Protein AF-A0A3N2RHZ9-F1 (afdb_monomer)

Sequence (123 aa):
PSQDYFADITLNTLDPNHIDVFFPEFAHATPRVQLDLHPTGSVNGNNYAQDLTMLDMCLYDGFNGNGLSYEILLKDEGRTAAGRSNGAFSIYRQGASSTDEGERIDYRVKMYDPESGGQIDVR

InterPro domains:
  IPR010888 CblD-like pilus biogenesis initiator [PF07434] (4-122)

Mean predicted aligned error: 8.0 Å

pLDDT: mean 85.33, std 7.69, range [59.25, 94.25]

Secondary structure (DSSP, 8-state):
---------------GGG-EEE-GGGTTS--------EEES-TTS--EEE-------EEE-SSTT--S-------------TTPPTT-EEEE-TT-S---GGGEEEE--EEE-TTT--EEE--

Radius of gyration: 22.76 Å; Cα contacts (8 Å, |Δi|>4): 132; chains: 1; bounding box: 58×29×79 Å

Foldseek 3Di:
DDDDDDDDDDDFFADQVPFDKAFPVARPHDDDDDQPWDWDDDPPDDTDTHDDDDTDIDTDRSGRPPDPDDDDADADPPDDQPPADPLWHKDFAPPDPDNYPVGIDIHFDWDQDPVPRDIDGHD

Structure (mmCIF, N/CA/C/O backbone):
data_AF-A0A3N2RHZ9-F1
#
_entry.id   AF-A0A3N2RHZ9-F1
#
loop_
_atom_site.group_PDB
_atom_site.id
_atom_site.type_symbol
_atom_site.label_atom_id
_atom_site.label_alt_id
_atom_site.label_comp_id
_atom_site.label_asym_id
_atom_site.label_entity_id
_atom_site.label_seq_id
_atom_site.pdbx_PDB_ins_code
_atom_site.Cartn_x
_atom_site.Cartn_y
_atom_site.Cartn_z
_atom_site.occupancy
_atom_site.B_iso_or_equiv
_atom_site.auth_seq_id
_atom_site.auth_comp_id
_atom_site.auth_asym_id
_atom_site.auth_atom_id
_atom_site.pdbx_PDB_model_num
ATOM 1 N N . PRO A 1 1 ? -40.116 0.592 51.165 1.00 62.91 1 PRO A N 1
ATOM 2 C CA . PRO A 1 1 ? -39.055 1.464 50.608 1.00 62.91 1 PRO A CA 1
ATOM 3 C C . PRO A 1 1 ? -38.709 1.034 49.177 1.00 62.91 1 PRO A C 1
ATOM 5 O O . PRO A 1 1 ? -38.392 -0.131 48.969 1.00 62.91 1 PRO A O 1
ATOM 8 N N . SER A 1 2 ? -38.826 1.947 48.209 1.00 71.06 2 SER A N 1
ATOM 9 C CA . SER A 1 2 ? -38.247 1.749 46.872 1.00 71.06 2 SER A CA 1
ATOM 10 C C . SER A 1 2 ? -36.732 1.882 46.981 1.00 71.06 2 SER A C 1
ATOM 12 O O . SER A 1 2 ? -36.260 2.736 47.735 1.00 71.06 2 SER A O 1
ATOM 14 N N . GLN A 1 3 ? -35.984 1.025 46.298 1.00 77.81 3 GLN A N 1
ATOM 15 C CA . GLN A 1 3 ? -34.526 1.031 46.304 1.00 77.81 3 GLN A CA 1
ATOM 16 C C . GLN A 1 3 ? -34.075 0.904 44.856 1.00 77.81 3 GLN A C 1
ATOM 18 O O . GLN A 1 3 ? -34.435 -0.062 44.185 1.00 77.81 3 GLN A O 1
ATOM 23 N N . ASP A 1 4 ? -33.351 1.910 44.382 1.00 83.06 4 ASP A N 1
ATOM 24 C CA . ASP A 1 4 ? -32.886 1.956 43.004 1.00 83.06 4 ASP A CA 1
ATOM 25 C C . ASP A 1 4 ? -31.563 1.198 42.903 1.00 83.06 4 ASP A C 1
ATOM 27 O O . ASP A 1 4 ? -30.643 1.413 43.697 1.00 83.06 4 ASP A O 1
ATOM 31 N N . TYR A 1 5 ? -31.483 0.296 41.928 1.00 80.81 5 TYR A N 1
ATOM 32 C CA . TYR A 1 5 ? -30.278 -0.463 41.622 1.00 80.81 5 TYR A CA 1
ATOM 33 C C . TYR A 1 5 ? -29.718 0.023 40.297 1.00 80.81 5 TYR A C 1
ATOM 35 O O . TYR A 1 5 ? -30.403 0.002 39.275 1.00 80.81 5 TYR A O 1
ATOM 43 N N . PHE A 1 6 ? -28.456 0.430 40.329 1.00 88.00 6 PHE A N 1
ATOM 44 C CA . PHE A 1 6 ? -27.706 0.830 39.150 1.00 88.00 6 PHE A CA 1
ATOM 45 C C . PHE A 1 6 ? -26.686 -0.257 38.833 1.00 88.00 6 PHE A C 1
ATOM 47 O O . PHE A 1 6 ? -25.980 -0.734 39.724 1.00 88.00 6 PHE A O 1
ATOM 54 N N . ALA A 1 7 ? -26.638 -0.659 37.568 1.00 86.00 7 ALA A N 1
ATOM 55 C CA . ALA A 1 7 ? -25.645 -1.581 37.047 1.00 86.00 7 ALA A CA 1
ATOM 56 C C . ALA A 1 7 ? -25.093 -1.009 35.743 1.00 86.00 7 ALA A C 1
ATOM 58 O O . ALA A 1 7 ? -25.846 -0.800 34.792 1.00 86.00 7 ALA A O 1
ATOM 59 N N . ASP A 1 8 ? -23.782 -0.795 35.710 1.00 91.38 8 ASP A N 1
ATOM 60 C CA . ASP A 1 8 ? -23.062 -0.453 34.491 1.00 91.38 8 ASP A CA 1
ATOM 61 C C . ASP A 1 8 ? -22.616 -1.750 33.816 1.00 91.38 8 ASP A C 1
ATOM 63 O O . ASP A 1 8 ? -21.863 -2.541 34.389 1.00 91.38 8 ASP A O 1
ATOM 67 N N . ILE A 1 9 ? -23.116 -1.994 32.606 1.00 88.19 9 ILE A N 1
ATOM 68 C CA . ILE A 1 9 ? -22.798 -3.194 31.832 1.00 88.19 9 ILE A CA 1
ATOM 69 C C . ILE A 1 9 ? -22.065 -2.770 30.563 1.00 88.19 9 ILE A C 1
ATOM 71 O O . ILE A 1 9 ? -22.631 -2.090 29.710 1.00 88.19 9 ILE A O 1
ATOM 75 N N . THR A 1 10 ? -20.824 -3.232 30.419 1.00 91.75 10 THR A N 1
ATOM 76 C CA . THR A 1 10 ? -20.011 -3.044 29.211 1.00 91.75 10 THR A CA 1
ATOM 77 C C . THR A 1 10 ? -19.927 -4.354 28.438 1.00 91.75 10 THR A C 1
ATOM 79 O O . THR A 1 10 ? -19.527 -5.376 28.995 1.00 91.75 10 THR A O 1
ATOM 82 N N . LEU A 1 11 ? -20.273 -4.325 27.148 1.00 86.50 11 LEU A N 1
ATOM 83 C CA . LEU A 1 11 ? -20.111 -5.457 26.237 1.00 86.50 11 LEU A CA 1
ATOM 84 C C . LEU A 1 11 ? -19.038 -5.134 25.199 1.00 86.50 11 LEU A C 1
ATOM 86 O O . LEU A 1 11 ? -19.221 -4.254 24.364 1.00 86.50 11 LEU A O 1
ATOM 90 N N . ASN A 1 12 ? -17.948 -5.897 25.223 1.00 85.12 12 ASN A N 1
ATOM 91 C CA . ASN A 1 12 ? -16.900 -5.833 24.210 1.00 85.12 12 ASN A CA 1
ATOM 92 C C . ASN A 1 12 ? -17.148 -6.941 23.186 1.00 85.12 12 ASN A C 1
ATOM 94 O O . ASN A 1 12 ? -17.000 -8.119 23.509 1.00 85.12 12 ASN A O 1
ATOM 98 N N . THR A 1 13 ? -17.540 -6.565 21.970 1.00 84.19 13 THR A N 1
ATOM 99 C CA . THR A 1 13 ? -17.852 -7.521 20.899 1.00 84.19 13 THR A CA 1
ATOM 100 C C . THR A 1 13 ? -16.843 -7.367 19.776 1.00 84.19 13 THR A C 1
ATOM 102 O O . THR A 1 13 ? -16.854 -6.348 19.097 1.00 84.19 13 THR A O 1
ATOM 105 N N . LEU A 1 14 ? -15.984 -8.371 19.603 1.00 85.88 14 LEU A N 1
ATOM 106 C CA . LEU A 1 14 ? -15.011 -8.469 18.517 1.00 85.88 14 LEU A CA 1
ATOM 107 C C . LEU A 1 14 ? -15.526 -9.458 17.469 1.00 85.88 14 LEU A C 1
ATOM 109 O O . LEU A 1 14 ? -15.899 -10.580 17.816 1.00 85.88 14 LEU A O 1
ATOM 113 N N . ASP A 1 15 ? -15.487 -9.060 16.203 1.00 85.31 15 ASP A N 1
ATOM 114 C CA . ASP A 1 15 ? -15.734 -9.918 15.050 1.00 85.31 15 ASP A CA 1
ATOM 115 C C . ASP A 1 15 ? -14.425 -10.173 14.281 1.00 85.31 15 ASP A C 1
ATOM 117 O O . ASP A 1 15 ? -14.091 -9.451 13.339 1.00 85.31 15 ASP A O 1
ATOM 121 N N . PRO A 1 16 ? -13.654 -11.204 14.666 1.00 82.75 16 PRO A N 1
ATOM 122 C CA . PRO A 1 16 ? -12.351 -11.463 14.063 1.00 82.75 16 PRO A CA 1
ATOM 123 C C . PRO A 1 16 ? -12.445 -11.925 12.603 1.00 82.75 16 PRO A C 1
ATOM 125 O O . PRO A 1 16 ? -11.437 -11.913 11.903 1.00 82.75 16 PRO A O 1
ATOM 128 N N . ASN A 1 17 ? -13.626 -12.344 12.135 1.00 85.00 17 ASN A N 1
ATOM 129 C CA . ASN A 1 17 ? -13.806 -12.847 10.773 1.00 85.00 17 ASN A CA 1
ATOM 130 C C . ASN A 1 17 ? -14.011 -11.730 9.748 1.00 85.00 17 ASN A C 1
ATOM 132 O O . ASN A 1 17 ? -13.983 -12.008 8.553 1.00 85.00 17 ASN A O 1
ATOM 136 N N . HIS A 1 18 ? -14.223 -10.495 10.204 1.00 83.88 18 HIS A N 1
ATOM 137 C CA . HIS A 1 18 ? -14.447 -9.349 9.332 1.00 83.88 18 HIS A CA 1
ATOM 138 C C . HIS A 1 18 ? -13.299 -8.340 9.360 1.00 83.88 18 HIS A C 1
ATOM 140 O O . HIS A 1 18 ? -13.445 -7.281 8.769 1.00 83.88 18 HIS A O 1
ATOM 146 N N . ILE A 1 19 ? -12.156 -8.653 9.987 1.00 84.81 19 ILE A N 1
ATOM 147 C CA . ILE A 1 19 ? -10.942 -7.829 9.874 1.00 84.81 19 ILE A CA 1
ATOM 148 C C . ILE A 1 19 ? -10.495 -7.821 8.409 1.00 84.81 19 ILE A C 1
ATOM 150 O O . ILE A 1 19 ? -10.085 -8.861 7.892 1.00 84.81 19 ILE A O 1
ATOM 154 N N . ASP A 1 20 ? -10.590 -6.672 7.742 1.00 87.19 20 ASP A N 1
ATOM 155 C CA . ASP A 1 20 ? -10.417 -6.595 6.290 1.00 87.19 20 ASP A CA 1
ATOM 156 C C . ASP A 1 20 ? -9.934 -5.216 5.814 1.00 87.19 20 ASP A C 1
ATOM 158 O O . ASP A 1 20 ? -10.001 -4.205 6.523 1.00 87.19 20 ASP A O 1
ATOM 162 N N . VAL A 1 21 ? -9.448 -5.195 4.576 1.00 88.56 21 VAL A N 1
ATOM 163 C CA . VAL A 1 21 ? -9.045 -4.011 3.828 1.00 88.56 21 VAL A CA 1
ATOM 164 C C . VAL A 1 21 ? -10.087 -3.742 2.747 1.00 88.56 21 VAL A C 1
ATOM 166 O O . VAL A 1 21 ? -10.160 -4.438 1.736 1.00 88.56 21 VAL A O 1
ATOM 169 N N . PHE A 1 22 ? -10.889 -2.701 2.942 1.00 89.06 22 PHE A N 1
ATOM 170 C CA . PHE A 1 22 ? -11.965 -2.344 2.027 1.00 89.06 22 PHE A CA 1
ATOM 171 C C . PHE A 1 22 ? -11.543 -1.230 1.067 1.00 89.06 22 PHE A C 1
ATOM 173 O O . PHE A 1 22 ? -11.056 -0.188 1.496 1.00 89.06 22 PHE A O 1
ATOM 180 N N . PHE A 1 23 ? -11.794 -1.418 -0.228 1.00 92.44 23 PHE A N 1
ATOM 181 C CA . PHE A 1 23 ? -11.576 -0.405 -1.263 1.00 92.44 23 PHE A CA 1
ATOM 182 C C . PHE A 1 23 ? -12.937 0.083 -1.783 1.00 92.44 23 PHE A C 1
ATOM 184 O O . PHE A 1 23 ? -13.574 -0.646 -2.550 1.00 92.44 23 PHE A O 1
ATOM 191 N N . PRO A 1 24 ? -13.413 1.285 -1.397 1.00 90.88 24 PRO A N 1
ATOM 192 C CA . PRO A 1 24 ? -14.774 1.738 -1.703 1.00 90.88 24 PRO A CA 1
ATOM 193 C C . PRO A 1 24 ? -15.113 1.754 -3.194 1.00 90.88 24 PRO A C 1
ATOM 195 O O . PRO A 1 24 ? -16.220 1.387 -3.583 1.00 90.88 24 PRO A O 1
ATOM 198 N N . GLU A 1 25 ? -14.147 2.120 -4.036 1.00 90.19 25 GLU A N 1
ATOM 199 C CA . GLU A 1 25 ? -14.316 2.149 -5.492 1.00 90.19 25 GLU A CA 1
ATOM 200 C C . GLU A 1 25 ? -14.409 0.739 -6.113 1.00 90.19 25 GLU A C 1
ATOM 202 O O . GLU A 1 25 ? -14.969 0.560 -7.193 1.00 90.19 25 GLU A O 1
ATOM 207 N N . PHE A 1 26 ? -13.934 -0.290 -5.402 1.00 89.31 26 PHE A N 1
ATOM 208 C CA . PHE A 1 26 ? -13.829 -1.670 -5.882 1.00 89.31 26 PHE A CA 1
ATOM 209 C C . PHE A 1 26 ? -14.605 -2.666 -5.012 1.00 89.31 26 PHE A C 1
ATOM 211 O O . PHE A 1 26 ? -14.223 -3.830 -4.932 1.00 89.31 26 PHE A O 1
ATOM 218 N N . ALA A 1 27 ? -15.714 -2.249 -4.392 1.00 79.75 27 ALA A N 1
ATOM 219 C CA . ALA A 1 27 ? -16.446 -3.011 -3.367 1.00 79.75 27 ALA A CA 1
ATOM 220 C C . ALA A 1 27 ? -16.743 -4.499 -3.686 1.00 79.75 27 ALA A C 1
ATOM 222 O O . ALA A 1 27 ? -16.957 -5.295 -2.772 1.00 79.75 27 ALA A O 1
ATOM 223 N N . HIS A 1 28 ? -16.767 -4.892 -4.965 1.00 82.62 28 HIS A N 1
ATOM 224 C CA . HIS A 1 28 ? -17.012 -6.270 -5.412 1.00 82.62 28 HIS A CA 1
ATOM 225 C C . HIS A 1 28 ? -15.991 -6.795 -6.437 1.00 82.62 28 HIS A C 1
ATOM 227 O O . HIS A 1 28 ? -16.227 -7.827 -7.067 1.00 82.62 28 HIS A O 1
ATOM 233 N N . ALA A 1 29 ? -14.878 -6.092 -6.651 1.00 80.88 29 ALA A N 1
ATOM 234 C CA . ALA A 1 29 ? -13.889 -6.424 -7.670 1.00 80.88 29 ALA A CA 1
ATOM 235 C C . ALA A 1 29 ? -12.475 -6.443 -7.088 1.00 80.88 29 ALA A C 1
ATOM 237 O O . ALA A 1 29 ? -12.175 -5.772 -6.107 1.00 80.88 29 ALA A O 1
ATOM 238 N N . THR A 1 30 ? -11.569 -7.184 -7.728 1.00 84.50 30 THR A N 1
ATOM 239 C CA . THR A 1 30 ? -10.142 -7.039 -7.431 1.00 84.50 30 THR A CA 1
ATOM 240 C C . THR A 1 30 ? -9.696 -5.638 -7.861 1.00 84.50 30 THR A C 1
ATOM 242 O O . THR A 1 30 ? -9.823 -5.329 -9.052 1.00 84.50 30 THR A O 1
ATOM 245 N N . PRO A 1 31 ? -9.175 -4.799 -6.947 1.00 85.75 31 PRO A N 1
ATOM 246 C CA . PRO A 1 31 ? -8.774 -3.441 -7.280 1.00 85.75 31 PRO A CA 1
ATOM 247 C C . PRO A 1 31 ? -7.660 -3.459 -8.326 1.00 85.75 31 PRO A C 1
ATOM 249 O O . PRO A 1 31 ? -6.661 -4.171 -8.196 1.00 85.75 31 PRO A O 1
ATOM 252 N N . ARG A 1 32 ? -7.847 -2.683 -9.394 1.00 89.44 32 ARG A N 1
ATOM 253 C CA . ARG A 1 32 ? -6.846 -2.464 -10.442 1.00 89.44 32 ARG A CA 1
ATOM 254 C C . ARG A 1 32 ? -6.710 -0.970 -10.646 1.00 89.44 32 ARG A C 1
ATOM 256 O O . ARG A 1 32 ? -7.662 -0.322 -11.060 1.00 89.44 32 ARG A O 1
ATOM 263 N N . VAL A 1 33 ? -5.518 -0.459 -10.371 1.00 89.81 33 VAL A N 1
ATOM 264 C CA . VAL A 1 33 ? -5.203 0.965 -10.457 1.00 89.81 33 VAL A CA 1
ATOM 265 C C . VAL A 1 33 ? -4.134 1.156 -11.521 1.00 89.81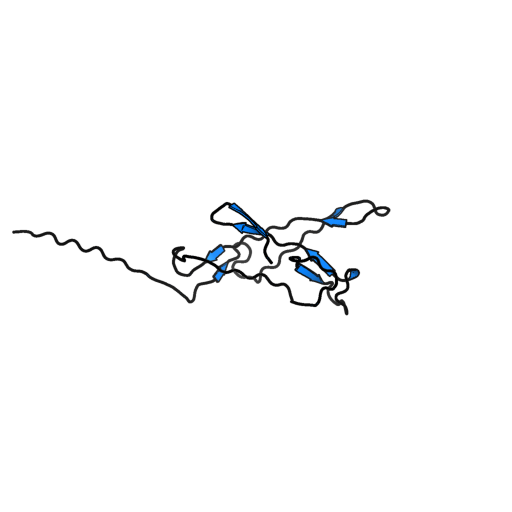 33 VAL A C 1
ATOM 267 O O . VAL A 1 33 ? -3.129 0.442 -11.538 1.00 89.81 33 VAL A O 1
ATOM 270 N N . GLN A 1 34 ? -4.373 2.090 -12.435 1.00 89.25 34 GLN A N 1
ATOM 271 C CA . GLN A 1 34 ? -3.394 2.494 -13.434 1.00 89.25 34 GLN A CA 1
ATOM 272 C C . GLN A 1 34 ? -2.516 3.598 -12.837 1.00 89.25 34 GLN A C 1
ATOM 274 O O . GLN A 1 34 ? -3.023 4.472 -12.153 1.00 89.25 34 GLN A O 1
ATOM 279 N N . LEU A 1 35 ? -1.204 3.579 -13.095 1.00 89.69 35 LEU A N 1
ATOM 280 C CA . LEU A 1 35 ? -0.297 4.649 -12.638 1.00 89.69 35 LEU A CA 1
ATOM 281 C C . LEU A 1 35 ? -0.477 5.974 -13.403 1.00 89.69 35 LEU A C 1
ATOM 283 O O . LEU A 1 35 ? 0.244 6.924 -13.127 1.00 89.69 35 LEU A O 1
ATOM 287 N N . ASP A 1 36 ? -1.343 5.982 -14.422 1.00 88.88 36 ASP A N 1
ATOM 288 C CA . ASP A 1 36 ? -1.671 7.120 -15.288 1.00 88.88 36 ASP A CA 1
ATOM 289 C C . ASP A 1 36 ? -0.462 7.921 -15.775 1.00 88.88 36 ASP A C 1
ATOM 291 O O . ASP A 1 36 ? -0.496 9.134 -15.891 1.00 88.88 36 ASP A O 1
ATOM 295 N N . LEU A 1 37 ? 0.630 7.226 -16.099 1.00 86.25 37 LEU A N 1
ATOM 296 C CA . LEU A 1 37 ? 1.885 7.859 -16.484 1.00 86.25 37 LEU A CA 1
ATOM 297 C C . LEU A 1 37 ? 1.729 8.705 -17.749 1.00 86.25 37 LEU A C 1
ATOM 299 O O . LEU A 1 37 ? 1.552 8.177 -18.850 1.00 86.25 37 LEU A O 1
ATOM 303 N N . HIS A 1 38 ? 1.909 10.014 -17.605 1.00 87.81 38 HIS A N 1
ATOM 304 C CA . HIS A 1 38 ? 1.950 10.934 -18.732 1.00 87.81 38 HIS A CA 1
ATOM 305 C C . HIS A 1 38 ? 3.401 11.192 -19.159 1.00 87.81 38 HIS A C 1
ATOM 307 O O . HIS A 1 38 ? 4.219 11.606 -18.330 1.00 87.81 38 HIS A O 1
ATOM 313 N N . PRO A 1 39 ? 3.760 10.961 -20.439 1.00 81.88 39 PRO A N 1
ATOM 314 C CA . PRO A 1 39 ? 5.070 11.326 -20.957 1.00 81.88 39 PRO A CA 1
ATOM 315 C C . PRO A 1 39 ? 5.283 12.832 -20.843 1.00 81.88 39 PRO A C 1
ATOM 317 O O . PRO A 1 39 ? 4.458 13.630 -21.289 1.00 81.88 39 PRO A O 1
ATOM 320 N N . THR A 1 40 ? 6.422 13.220 -20.292 1.00 74.06 40 THR A N 1
ATOM 321 C CA . THR A 1 40 ? 6.864 14.608 -20.223 1.00 74.06 40 THR A CA 1
ATOM 322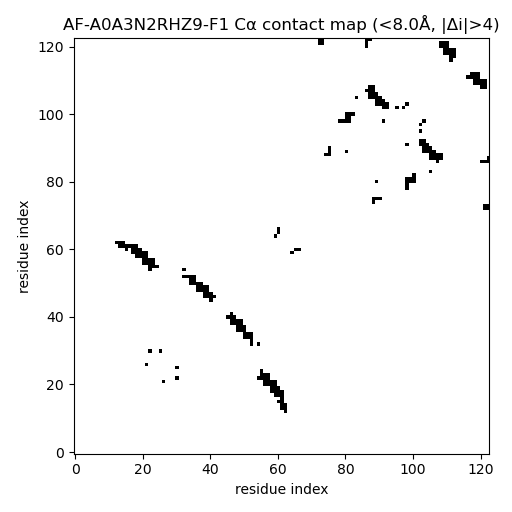 C C . THR A 1 40 ? 8.238 14.743 -20.875 1.00 74.06 40 THR A C 1
ATOM 324 O O . THR A 1 40 ? 9.030 13.799 -20.922 1.00 74.06 40 THR A O 1
ATOM 327 N N . GLY A 1 41 ? 8.506 15.926 -21.425 1.00 67.81 41 GLY A N 1
ATOM 328 C CA . GLY A 1 41 ? 9.738 16.209 -22.156 1.00 67.81 41 GLY A CA 1
ATOM 329 C C . GLY A 1 41 ? 9.555 16.260 -23.673 1.00 67.81 41 GLY A C 1
ATOM 330 O O . GLY A 1 41 ? 8.446 16.256 -24.203 1.00 67.81 41 GLY A O 1
ATOM 331 N N . SER A 1 42 ? 10.676 16.391 -24.376 1.00 59.25 42 SER A N 1
ATOM 332 C CA . SER A 1 42 ? 10.746 16.467 -25.837 1.00 59.25 42 SER A CA 1
ATOM 333 C C . SER A 1 42 ? 11.354 15.180 -26.372 1.00 59.25 42 SER A C 1
ATOM 335 O O . SER A 1 42 ? 12.313 14.695 -25.784 1.00 59.25 42 SER A O 1
ATOM 337 N N . VAL A 1 43 ? 10.890 14.700 -27.531 1.00 64.69 43 VAL A N 1
ATOM 338 C CA . VAL A 1 43 ? 11.441 13.520 -28.232 1.00 64.69 43 VAL A CA 1
ATOM 339 C C . VAL A 1 43 ? 12.966 13.565 -28.431 1.00 64.69 43 VAL A C 1
ATOM 341 O O . VAL A 1 43 ? 13.588 12.521 -28.595 1.00 64.69 43 VAL A O 1
ATOM 344 N N . ASN A 1 44 ? 13.564 14.762 -28.376 1.00 67.81 44 ASN A N 1
ATOM 345 C CA . ASN A 1 44 ? 15.003 15.011 -28.511 1.00 67.81 44 ASN A CA 1
ATOM 346 C C . ASN A 1 44 ? 15.710 15.346 -27.172 1.00 67.81 44 ASN A C 1
ATOM 348 O O . ASN A 1 44 ? 16.826 15.861 -27.192 1.00 67.81 44 ASN A O 1
ATOM 352 N N . GLY A 1 45 ? 15.064 15.133 -26.020 1.00 67.31 45 GLY A N 1
ATOM 353 C CA . GLY A 1 45 ? 15.572 15.453 -24.677 1.00 67.31 45 GLY A CA 1
ATOM 354 C C . GLY A 1 45 ? 15.372 14.317 -23.662 1.00 67.31 45 GLY A C 1
ATOM 355 O O . GLY A 1 45 ? 15.199 13.162 -24.042 1.00 67.31 45 GLY A O 1
ATOM 356 N N . ASN A 1 46 ? 15.407 14.635 -22.359 1.00 62.69 46 ASN A N 1
ATOM 357 C CA . ASN A 1 46 ? 15.121 13.663 -21.295 1.00 62.69 46 ASN A CA 1
ATOM 358 C C . ASN A 1 46 ? 13.639 13.272 -21.331 1.00 62.69 46 ASN A C 1
ATOM 360 O O . ASN A 1 46 ? 12.785 14.042 -20.895 1.00 62.69 46 ASN A O 1
ATOM 364 N N . ASN A 1 47 ? 13.356 12.075 -21.839 1.00 68.94 47 ASN A N 1
ATOM 365 C CA . ASN A 1 47 ? 12.025 11.482 -21.819 1.00 68.94 47 ASN A CA 1
ATOM 366 C C . ASN A 1 47 ? 11.795 10.844 -20.447 1.00 68.94 47 ASN A C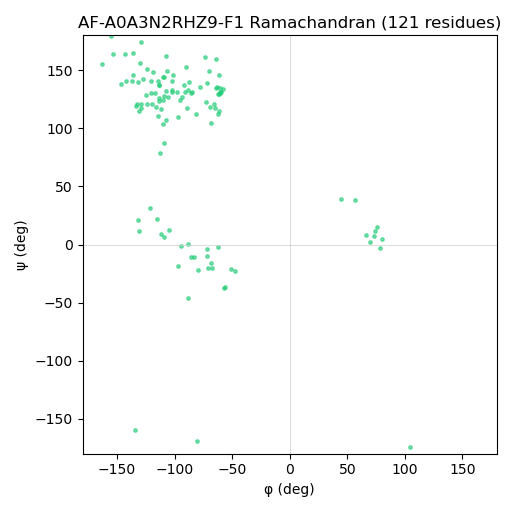 1
ATOM 368 O O . ASN A 1 47 ? 12.448 9.856 -20.114 1.00 68.94 47 ASN A O 1
ATOM 372 N N . TYR A 1 48 ? 10.881 11.394 -19.655 1.00 75.50 48 TYR A N 1
ATOM 373 C CA . TYR A 1 48 ? 10.432 10.765 -18.414 1.00 75.50 48 TYR A CA 1
ATOM 374 C C . TYR A 1 48 ? 8.914 10.869 -18.302 1.00 75.50 48 TYR A C 1
ATOM 376 O O . TYR A 1 48 ? 8.314 11.837 -18.767 1.00 75.50 48 TYR A O 1
ATOM 384 N N . ALA A 1 49 ? 8.284 9.860 -17.708 1.00 79.25 49 ALA A N 1
ATOM 385 C CA . ALA A 1 49 ? 6.855 9.867 -17.432 1.00 79.25 49 ALA A CA 1
ATOM 386 C C . ALA A 1 49 ? 6.632 9.893 -15.921 1.00 79.25 49 ALA A C 1
ATOM 388 O O . ALA A 1 49 ? 7.327 9.201 -15.177 1.00 79.25 49 ALA A O 1
ATOM 389 N N . GLN A 1 50 ? 5.686 10.712 -15.478 1.00 81.88 50 GLN A N 1
ATOM 390 C CA . GLN A 1 50 ? 5.356 10.877 -14.069 1.00 81.88 50 GLN A CA 1
ATOM 391 C C . GLN A 1 50 ? 3.865 11.151 -13.940 1.00 81.88 50 GLN A C 1
ATOM 393 O O . GLN A 1 50 ? 3.330 11.968 -14.685 1.00 81.88 50 GLN A O 1
ATOM 398 N N . ASP A 1 51 ? 3.238 10.525 -12.952 1.00 88.75 51 ASP A N 1
ATOM 399 C CA . ASP A 1 51 ? 1.945 10.957 -12.435 1.00 88.75 51 ASP A CA 1
ATOM 400 C C . ASP A 1 51 ? 1.754 10.486 -10.984 1.00 88.75 51 ASP A C 1
ATOM 402 O O . ASP A 1 51 ? 2.644 9.853 -10.400 1.00 88.75 51 ASP A O 1
ATOM 406 N N . LEU A 1 52 ? 0.612 10.835 -10.396 1.00 88.62 52 LEU A N 1
ATOM 407 C CA . LEU A 1 52 ? 0.139 10.397 -9.097 1.00 88.62 52 LEU A CA 1
ATOM 408 C C . LEU A 1 52 ? -1.296 9.883 -9.225 1.00 88.62 52 LEU A C 1
ATOM 410 O O . LEU A 1 52 ? -2.207 10.637 -9.553 1.00 88.62 52 LEU A O 1
ATOM 414 N N . THR A 1 53 ? -1.496 8.621 -8.854 1.00 91.25 53 THR A N 1
ATOM 415 C CA . THR A 1 53 ? -2.826 8.014 -8.754 1.00 91.25 53 THR A CA 1
ATOM 416 C C . THR A 1 53 ? -3.128 7.685 -7.298 1.00 91.25 53 THR A C 1
ATOM 418 O O . THR A 1 53 ? -2.261 7.197 -6.568 1.00 91.25 53 THR A O 1
ATOM 421 N N . MET A 1 54 ? -4.355 7.971 -6.866 1.00 90.19 54 MET A N 1
ATOM 422 C CA . MET A 1 54 ? -4.829 7.701 -5.508 1.00 90.19 54 MET A CA 1
ATOM 423 C C . MET A 1 54 ? -5.692 6.439 -5.482 1.00 90.19 54 MET A C 1
ATOM 425 O O . MET A 1 54 ? -6.405 6.150 -6.438 1.00 90.19 54 MET A O 1
ATOM 429 N N . LEU A 1 55 ? -5.614 5.700 -4.377 1.00 90.56 55 LEU A N 1
ATOM 430 C CA . LEU A 1 55 ? -6.470 4.558 -4.086 1.00 90.56 55 LEU A CA 1
ATOM 431 C C . LEU A 1 55 ? -7.020 4.732 -2.674 1.00 90.56 55 LEU A C 1
ATOM 433 O O . LEU A 1 55 ? -6.256 4.696 -1.708 1.00 90.56 55 LEU A O 1
ATOM 437 N N . ASP A 1 56 ? -8.333 4.904 -2.570 1.00 91.19 56 ASP A N 1
ATOM 438 C CA . ASP A 1 56 ? -9.006 5.011 -1.281 1.00 91.19 56 ASP A CA 1
ATOM 439 C C . ASP A 1 56 ? -9.163 3.631 -0.641 1.00 91.19 56 ASP A C 1
ATOM 441 O O . ASP A 1 56 ? -9.559 2.658 -1.288 1.00 91.19 56 ASP A O 1
ATOM 445 N N . MET A 1 57 ? -8.862 3.559 0.653 1.00 89.56 57 MET A N 1
ATOM 446 C CA . MET A 1 57 ? -8.863 2.329 1.435 1.00 89.56 57 MET A CA 1
ATOM 447 C C . MET A 1 57 ? -9.392 2.601 2.844 1.00 89.56 57 MET A C 1
ATOM 449 O O . MET A 1 57 ? -9.057 3.612 3.461 1.00 89.56 57 MET A O 1
ATOM 453 N N . CYS A 1 58 ? -10.181 1.673 3.376 1.00 88.00 58 CYS A N 1
ATOM 454 C CA . CYS A 1 58 ? -10.633 1.664 4.760 1.00 88.00 58 CYS A CA 1
ATOM 455 C C . CYS A 1 58 ? -10.162 0.379 5.440 1.00 88.00 58 CYS A C 1
ATOM 457 O O . CYS A 1 58 ? -10.362 -0.715 4.916 1.00 88.00 58 CYS A O 1
ATOM 459 N N . LEU A 1 59 ? -9.552 0.516 6.614 1.00 88.06 59 LEU A N 1
ATOM 460 C CA . LEU A 1 59 ? -9.145 -0.614 7.443 1.00 88.06 59 LEU A CA 1
ATOM 461 C C . LEU A 1 59 ? -10.254 -0.904 8.443 1.00 88.06 59 LEU A C 1
ATOM 463 O O . LEU A 1 59 ? -10.690 0.000 9.157 1.00 88.06 59 LEU A O 1
ATOM 467 N N . TYR A 1 60 ? -10.705 -2.150 8.491 1.00 87.38 60 TYR A N 1
ATOM 468 C CA . TYR A 1 60 ? -11.712 -2.585 9.443 1.00 87.38 60 TYR A CA 1
ATOM 469 C C . TYR A 1 60 ? -11.097 -3.580 10.427 1.00 87.38 60 TYR A C 1
ATOM 471 O O . TYR A 1 60 ? -10.506 -4.575 10.022 1.00 87.38 60 TYR A O 1
ATOM 479 N N . ASP A 1 61 ? -11.228 -3.304 11.725 1.00 85.69 61 ASP A N 1
ATOM 480 C CA . ASP A 1 61 ? -10.656 -4.100 12.821 1.00 85.69 61 ASP A CA 1
ATOM 481 C C . ASP A 1 61 ? -11.614 -5.139 13.410 1.00 85.69 61 ASP A C 1
ATOM 483 O O . ASP A 1 61 ? -11.257 -5.838 14.360 1.00 85.69 61 ASP A O 1
ATOM 487 N N . GLY A 1 62 ? -12.851 -5.222 12.913 1.00 83.50 62 GLY A N 1
ATOM 488 C CA . GLY A 1 62 ? -13.871 -6.080 13.51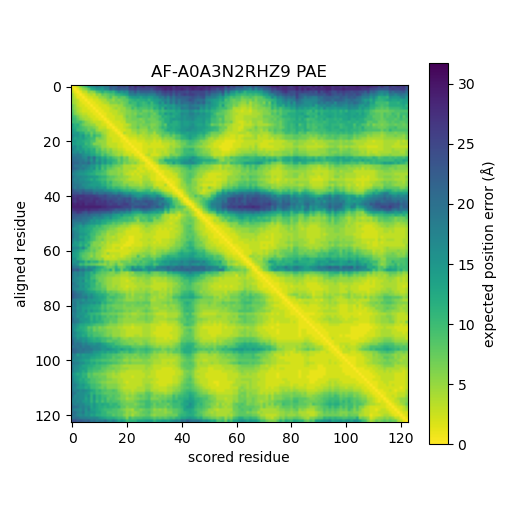8 1.00 83.50 62 GLY A CA 1
ATOM 489 C C . GLY A 1 62 ? -14.290 -5.639 14.923 1.00 83.50 62 GLY A C 1
ATOM 490 O O . GLY A 1 62 ? -15.011 -6.370 15.598 1.00 83.50 62 GLY A O 1
ATOM 491 N N . PHE A 1 63 ? -13.848 -4.467 15.390 1.00 87.50 63 PHE A N 1
ATOM 492 C CA . PHE A 1 63 ? -14.037 -4.000 16.764 1.00 87.50 63 PHE A CA 1
ATOM 493 C C . PHE A 1 63 ? -14.566 -2.562 16.836 1.00 87.50 63 PHE A C 1
ATOM 495 O O . PHE A 1 63 ? -14.460 -1.894 17.866 1.00 87.50 63 PHE A O 1
ATOM 502 N N . ASN A 1 64 ? -15.187 -2.092 15.748 1.00 81.44 64 ASN A N 1
ATOM 503 C CA . ASN A 1 64 ? -15.764 -0.753 15.630 1.00 81.44 64 ASN A CA 1
ATOM 504 C C . ASN A 1 64 ? -14.735 0.363 15.907 1.00 81.44 64 ASN A C 1
ATOM 506 O O . ASN A 1 64 ? -15.058 1.357 16.556 1.00 81.44 64 ASN A O 1
ATOM 510 N N . GLY A 1 65 ? -13.489 0.174 15.458 1.00 72.94 65 GLY A N 1
ATOM 511 C CA . GLY A 1 65 ? -12.409 1.148 15.626 1.00 72.94 65 GLY A CA 1
ATOM 512 C C . GLY A 1 65 ? -11.820 1.214 17.038 1.00 72.94 65 GLY A C 1
ATOM 513 O O . GLY A 1 65 ? -11.141 2.185 17.358 1.00 72.94 65 GLY A O 1
ATOM 514 N N . ASN A 1 66 ? -12.084 0.222 17.896 1.00 79.50 66 ASN A N 1
ATOM 515 C CA . ASN A 1 66 ? -11.472 0.123 19.228 1.00 79.50 66 ASN A CA 1
ATOM 516 C C . ASN A 1 66 ? -10.133 -0.647 19.215 1.00 79.50 66 ASN A C 1
ATOM 518 O O . ASN A 1 66 ? -9.526 -0.844 20.272 1.00 79.50 66 ASN A O 1
ATOM 522 N N . GLY A 1 67 ? -9.676 -1.123 18.052 1.00 72.81 67 GLY A N 1
ATOM 523 C CA . GLY A 1 67 ? -8.344 -1.687 17.870 1.00 72.81 67 GLY A CA 1
ATOM 524 C C . GLY A 1 67 ? -7.254 -0.666 18.209 1.00 72.81 67 GLY A C 1
ATOM 525 O O . GLY A 1 67 ? -7.294 0.474 17.760 1.00 72.81 67 GLY A O 1
ATOM 526 N N . LEU A 1 68 ? -6.277 -1.075 19.025 1.00 67.12 68 LEU A N 1
ATOM 527 C CA . LEU A 1 68 ? -5.237 -0.181 19.558 1.00 67.12 68 LEU A CA 1
ATOM 528 C C . LEU A 1 68 ? -4.099 0.110 18.565 1.00 67.12 68 LEU A C 1
ATOM 530 O O . LEU A 1 68 ? -3.374 1.085 18.748 1.00 67.12 68 LEU A O 1
ATOM 534 N N . SER A 1 69 ? -3.894 -0.749 17.563 1.00 76.19 69 SER A N 1
ATOM 535 C CA . SER A 1 69 ? -2.876 -0.564 16.526 1.00 76.19 69 SER A CA 1
ATOM 536 C 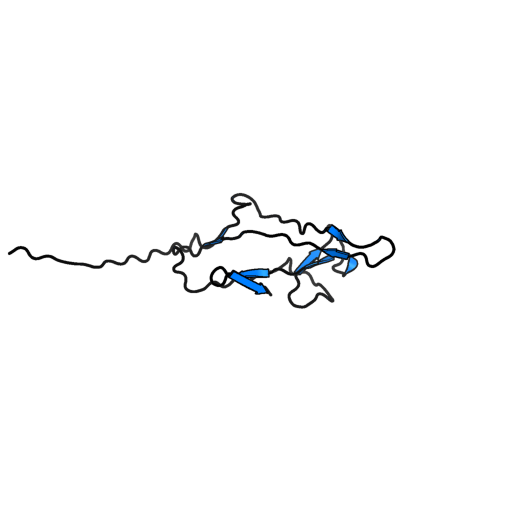C . SER A 1 69 ? -3.138 -1.446 15.304 1.00 76.19 69 SER A C 1
ATOM 538 O O . SER A 1 69 ? -3.745 -2.513 15.408 1.00 76.19 69 SER A O 1
ATOM 540 N N . TYR A 1 70 ? -2.623 -1.012 14.153 1.00 76.88 70 TYR A N 1
ATOM 541 C CA . TYR A 1 70 ? -2.623 -1.764 12.899 1.00 76.88 70 TYR A CA 1
ATOM 542 C C . TYR A 1 70 ? -1.185 -1.970 12.425 1.00 76.88 70 TYR A C 1
ATOM 544 O O . TYR A 1 70 ? -0.359 -1.061 12.515 1.00 76.88 70 TYR A O 1
ATOM 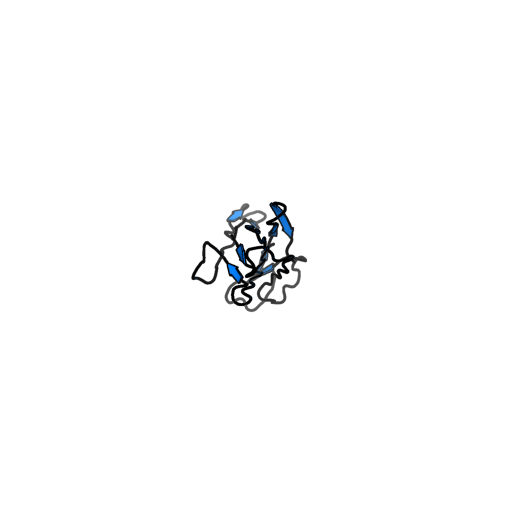552 N N . GLU A 1 71 ? -0.892 -3.150 11.884 1.00 84.19 71 GLU A N 1
ATOM 553 C CA . GLU A 1 71 ? 0.340 -3.415 11.142 1.00 84.19 71 GLU A CA 1
ATOM 554 C C . GLU A 1 71 ? -0.029 -3.681 9.683 1.00 84.19 71 GLU A C 1
ATOM 556 O O . GLU A 1 71 ? -0.846 -4.554 9.391 1.00 84.19 71 GLU A O 1
ATOM 561 N N . ILE A 1 72 ? 0.555 -2.910 8.765 1.00 84.31 72 ILE A N 1
ATOM 562 C CA . ILE A 1 72 ? 0.270 -3.000 7.333 1.00 84.31 72 ILE A CA 1
ATOM 563 C C . ILE A 1 72 ? 1.581 -3.234 6.596 1.00 84.31 72 ILE A C 1
ATOM 565 O O . ILE A 1 72 ? 2.546 -2.491 6.768 1.00 84.31 72 ILE A O 1
ATOM 569 N N . LEU A 1 73 ? 1.593 -4.257 5.746 1.00 87.69 73 LEU A N 1
ATOM 570 C CA . LEU A 1 73 ? 2.733 -4.620 4.918 1.00 87.69 73 LEU A CA 1
ATOM 571 C C . LEU A 1 73 ? 2.345 -4.535 3.446 1.00 87.69 73 LEU A C 1
ATOM 573 O O . LEU A 1 73 ? 1.446 -5.245 2.998 1.00 87.69 73 LEU A O 1
ATOM 577 N N . LEU A 1 74 ? 3.054 -3.702 2.687 1.00 88.94 74 LEU A N 1
ATOM 578 C CA . LEU A 1 74 ? 2.893 -3.615 1.238 1.00 88.94 74 LEU A CA 1
ATOM 579 C C . LEU A 1 74 ? 4.041 -4.357 0.566 1.00 88.94 74 LEU A C 1
ATOM 581 O O . LEU A 1 74 ? 5.206 -4.166 0.903 1.00 88.94 74 LEU A O 1
ATOM 585 N N . LYS A 1 75 ? 3.710 -5.199 -0.411 1.00 88.88 75 LYS A N 1
ATOM 586 C CA . LYS A 1 75 ? 4.678 -5.922 -1.238 1.00 88.88 75 LYS A CA 1
ATOM 587 C C . LYS A 1 75 ? 4.221 -5.886 -2.686 1.00 88.88 75 LYS A C 1
ATOM 589 O O . LYS A 1 75 ? 3.030 -6.011 -2.959 1.00 88.88 75 LYS A O 1
ATOM 594 N N . ASP A 1 76 ? 5.172 -5.724 -3.598 1.00 90.38 76 ASP A N 1
ATOM 595 C CA . ASP A 1 76 ? 4.934 -6.025 -5.007 1.00 90.38 76 ASP A CA 1
ATOM 596 C C . ASP A 1 76 ? 5.063 -7.536 -5.258 1.00 90.38 76 ASP A C 1
ATOM 598 O O . ASP A 1 76 ? 5.150 -8.345 -4.332 1.00 90.38 76 ASP A O 1
ATOM 602 N N . GLU A 1 77 ? 5.090 -7.929 -6.530 1.00 87.00 77 GLU A N 1
ATOM 603 C CA . GLU A 1 77 ? 5.214 -9.325 -6.952 1.00 87.00 77 GLU A CA 1
ATOM 604 C C . GLU A 1 77 ? 6.523 -10.020 -6.525 1.00 87.00 77 GLU A C 1
ATOM 606 O O . GLU A 1 77 ? 6.697 -11.210 -6.786 1.00 87.00 77 GLU A O 1
ATOM 611 N N . GLY A 1 78 ? 7.450 -9.313 -5.864 1.00 84.56 78 GLY A N 1
ATOM 612 C CA . GLY A 1 78 ? 8.622 -9.908 -5.219 1.00 84.56 78 GLY A CA 1
ATOM 613 C C . GLY A 1 78 ? 9.717 -10.364 -6.183 1.00 84.56 78 GLY A C 1
ATOM 614 O O . GLY A 1 78 ? 10.647 -11.066 -5.780 1.00 84.56 78 GLY A O 1
ATOM 615 N N . ARG A 1 79 ? 9.635 -9.979 -7.460 1.00 89.44 79 ARG A N 1
ATOM 616 C CA . ARG A 1 79 ? 10.679 -10.253 -8.455 1.00 89.44 79 ARG A CA 1
ATOM 617 C C . ARG A 1 79 ? 11.937 -9.431 -8.179 1.00 89.44 79 ARG A C 1
ATOM 619 O O . ARG A 1 79 ? 11.879 -8.308 -7.684 1.00 89.44 79 ARG A O 1
ATOM 626 N N . THR A 1 80 ? 13.094 -9.987 -8.538 1.00 88.69 80 THR A N 1
ATOM 627 C CA . THR A 1 80 ? 14.385 -9.311 -8.373 1.00 88.69 80 THR A CA 1
ATOM 628 C C . THR A 1 80 ? 14.469 -8.066 -9.250 1.00 88.69 80 THR A C 1
ATOM 630 O O . THR A 1 80 ? 14.499 -8.176 -10.472 1.00 88.69 80 THR A O 1
ATOM 633 N N . ALA A 1 81 ? 14.600 -6.897 -8.627 1.00 92.12 81 ALA A N 1
ATOM 634 C CA . ALA A 1 81 ? 14.737 -5.614 -9.306 1.00 92.12 81 ALA A CA 1
ATOM 635 C C . ALA A 1 81 ? 16.139 -5.026 -9.062 1.00 92.12 81 ALA A C 1
ATOM 637 O O . ALA A 1 81 ? 16.336 -4.171 -8.197 1.00 92.12 81 ALA A O 1
ATOM 638 N N . ALA A 1 82 ? 17.151 -5.513 -9.790 1.00 93.00 82 ALA A N 1
ATOM 639 C CA . ALA A 1 82 ? 18.519 -5.007 -9.651 1.00 93.00 82 ALA A CA 1
ATOM 640 C C . ALA A 1 82 ? 18.570 -3.495 -9.940 1.00 93.00 82 ALA A C 1
ATOM 642 O O . ALA A 1 82 ? 17.963 -3.028 -10.903 1.00 93.00 82 ALA A O 1
ATOM 643 N N . GLY A 1 83 ? 19.253 -2.730 -9.084 1.00 92.00 83 GLY A N 1
ATOM 644 C CA . GLY A 1 83 ? 19.350 -1.269 -9.198 1.00 92.00 8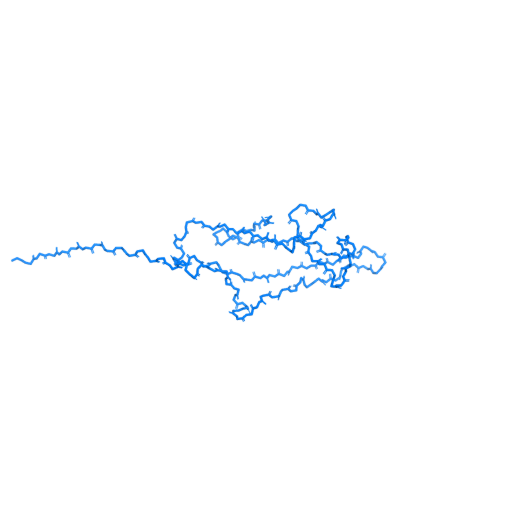3 GLY A CA 1
ATOM 645 C C . GLY A 1 83 ? 18.119 -0.487 -8.720 1.00 92.00 83 GLY A C 1
ATOM 646 O O . GLY A 1 83 ? 18.169 0.740 -8.700 1.00 92.00 83 GLY A O 1
ATOM 647 N N . ARG A 1 84 ? 17.035 -1.157 -8.294 1.00 93.81 84 ARG A N 1
ATOM 648 C CA . ARG A 1 84 ? 15.859 -0.473 -7.744 1.00 93.81 84 ARG A CA 1
ATOM 649 C C . ARG A 1 84 ? 16.218 0.280 -6.470 1.00 93.81 84 ARG A C 1
ATOM 651 O O . ARG A 1 84 ? 16.892 -0.248 -5.584 1.00 93.81 84 ARG A O 1
ATOM 658 N N . SER A 1 85 ? 15.725 1.510 -6.366 1.00 91.88 85 SER A N 1
ATOM 659 C CA . SER A 1 85 ? 15.898 2.327 -5.164 1.00 91.88 85 SER A CA 1
ATOM 660 C C . SER A 1 85 ? 15.249 1.672 -3.939 1.00 91.88 85 SER A C 1
ATOM 662 O O . SER A 1 85 ? 14.199 1.040 -4.036 1.00 91.88 85 SER A O 1
ATOM 664 N N . ASN A 1 86 ? 15.847 1.857 -2.761 1.00 89.25 86 ASN A N 1
ATOM 665 C CA . ASN A 1 86 ? 15.279 1.336 -1.518 1.00 89.25 86 ASN A CA 1
ATOM 666 C C . ASN A 1 86 ? 13.883 1.939 -1.250 1.00 89.25 86 ASN A C 1
ATOM 668 O O . ASN A 1 86 ? 13.700 3.150 -1.398 1.00 89.25 86 ASN A O 1
ATOM 672 N N . GLY A 1 87 ? 12.920 1.098 -0.860 1.00 88.62 87 GLY A N 1
ATOM 673 C CA . GLY A 1 87 ? 11.518 1.478 -0.644 1.00 88.62 87 GLY A CA 1
ATOM 674 C C . GLY A 1 87 ? 10.710 1.753 -1.921 1.00 88.62 87 GLY A C 1
ATOM 675 O O . GLY A 1 87 ? 9.585 2.234 -1.828 1.00 88.62 87 GLY A O 1
ATOM 676 N N . ALA A 1 88 ? 11.265 1.495 -3.111 1.00 92.62 88 ALA A N 1
ATOM 677 C CA . ALA A 1 88 ? 10.498 1.510 -4.354 1.00 92.62 88 ALA A CA 1
ATOM 678 C C . ALA A 1 88 ? 9.909 0.126 -4.661 1.00 92.62 88 ALA A C 1
ATOM 680 O O . ALA A 1 88 ? 10.480 -0.911 -4.313 1.00 92.62 88 ALA A O 1
ATOM 681 N N . PHE A 1 89 ? 8.795 0.151 -5.377 1.00 94.06 89 PHE A N 1
ATOM 682 C CA . PHE A 1 89 ? 8.084 -0.995 -5.931 1.00 94.06 89 PHE A CA 1
ATOM 683 C C . PHE A 1 89 ? 8.287 -1.013 -7.446 1.00 94.06 89 PHE A C 1
ATOM 685 O O . PHE A 1 89 ?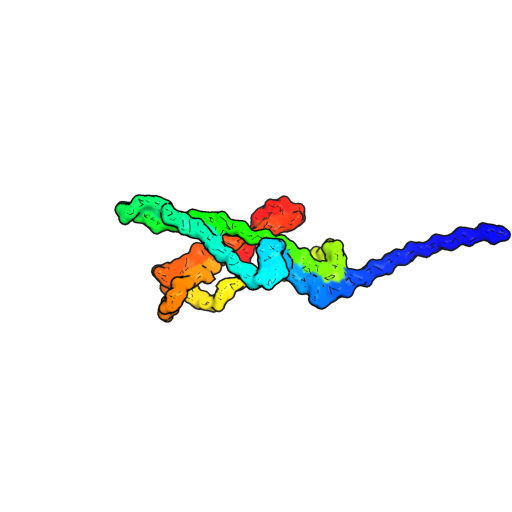 8.660 0.011 -8.021 1.00 94.06 89 PHE A O 1
ATOM 692 N N . SER A 1 90 ? 8.043 -2.148 -8.099 1.00 94.25 90 SER A N 1
ATOM 693 C CA . SER A 1 90 ? 8.158 -2.247 -9.560 1.00 94.25 90 SER A CA 1
ATOM 694 C C . SER A 1 90 ? 6.947 -2.914 -10.190 1.00 94.25 90 SER A C 1
ATOM 696 O O . SER A 1 90 ? 6.467 -3.935 -9.702 1.00 94.25 90 SER A O 1
ATOM 698 N N . ILE A 1 91 ? 6.521 -2.377 -11.331 1.00 92.81 91 ILE A N 1
ATOM 699 C CA . ILE A 1 91 ? 5.706 -3.103 -12.308 1.00 92.81 91 ILE A CA 1
ATOM 700 C C . ILE A 1 91 ? 6.562 -3.449 -13.522 1.00 92.81 91 ILE A C 1
ATOM 702 O O . ILE A 1 91 ? 7.475 -2.706 -13.876 1.00 92.81 91 ILE A O 1
ATOM 706 N N . TYR A 1 92 ? 6.261 -4.565 -14.175 1.00 93.50 92 TYR A N 1
ATOM 707 C CA . TYR A 1 92 ? 7.068 -5.096 -15.269 1.00 93.50 92 TYR A CA 1
ATOM 708 C C . TYR A 1 92 ? 6.252 -5.161 -16.549 1.00 93.50 92 TYR A C 1
ATOM 710 O O . TYR A 1 92 ? 5.039 -5.393 -16.524 1.00 93.50 92 TYR A O 1
ATOM 718 N N . ARG A 1 93 ? 6.919 -4.981 -17.689 1.00 92.62 93 ARG A N 1
ATOM 719 C CA . ARG A 1 93 ? 6.275 -5.107 -18.991 1.00 92.62 93 ARG A CA 1
ATOM 720 C C . ARG A 1 93 ? 5.723 -6.523 -19.154 1.00 92.62 93 ARG A C 1
ATOM 722 O O . ARG A 1 93 ? 6.410 -7.522 -18.935 1.00 92.62 93 ARG A O 1
ATOM 729 N N . GLN A 1 94 ? 4.463 -6.617 -19.567 1.00 91.69 94 GLN A N 1
ATOM 730 C CA . GLN A 1 94 ? 3.824 -7.907 -19.795 1.00 91.69 94 GLN A CA 1
ATOM 731 C C . GLN A 1 94 ? 4.553 -8.673 -20.909 1.00 91.69 94 GLN A C 1
ATOM 733 O O . GLN A 1 94 ? 4.801 -8.139 -21.990 1.00 91.69 94 GLN A O 1
ATOM 738 N N . GLY A 1 95 ? 4.900 -9.934 -20.640 1.00 90.62 95 GLY A N 1
ATOM 739 C CA . GLY A 1 95 ? 5.660 -10.774 -21.570 1.00 90.62 95 GLY A CA 1
ATOM 740 C C . GLY A 1 95 ? 7.172 -10.523 -21.576 1.00 90.62 95 GLY A C 1
ATOM 741 O O . GLY A 1 95 ? 7.870 -11.143 -22.377 1.00 90.62 95 GLY A O 1
ATOM 742 N N . ALA A 1 96 ? 7.695 -9.655 -20.702 1.00 88.69 96 ALA A N 1
ATOM 743 C CA . ALA A 1 96 ? 9.133 -9.493 -20.526 1.00 88.69 96 ALA A CA 1
ATOM 744 C C . ALA A 1 96 ? 9.778 -10.779 -19.989 1.00 88.69 96 ALA A C 1
ATOM 746 O O . ALA A 1 96 ? 9.293 -11.394 -19.036 1.00 88.69 96 ALA A O 1
ATOM 747 N N . SER A 1 97 ? 10.909 -11.165 -20.579 1.00 87.75 97 SER A N 1
ATOM 748 C CA . SER A 1 97 ? 11.713 -12.309 -20.135 1.00 87.75 97 SER A CA 1
ATOM 749 C C . SER A 1 97 ? 12.711 -11.955 -19.031 1.00 87.75 97 SER A C 1
ATOM 751 O O . SER A 1 97 ? 13.304 -12.859 -18.446 1.00 87.75 97 SER A O 1
ATOM 753 N N . SER A 1 98 ? 12.916 -10.665 -18.750 1.00 89.50 98 SER A N 1
ATOM 754 C CA . SER A 1 98 ? 13.832 -10.176 -17.718 1.00 89.50 98 SER A CA 1
ATOM 755 C C . SER A 1 98 ? 13.156 -9.168 -16.786 1.00 89.50 98 SER A C 1
ATOM 757 O O . SER A 1 98 ? 11.990 -8.808 -16.954 1.00 89.50 98 SER A O 1
ATOM 759 N N . THR A 1 99 ? 13.890 -8.776 -15.749 1.00 93.06 99 THR A N 1
ATOM 760 C CA . THR A 1 99 ? 13.511 -7.763 -14.754 1.00 93.06 99 THR A CA 1
ATOM 761 C C . THR A 1 99 ? 14.442 -6.551 -14.816 1.00 93.06 99 THR A C 1
ATOM 763 O O . THR A 1 99 ? 14.591 -5.809 -13.839 1.00 93.06 99 THR A O 1
ATOM 766 N N . ASP A 1 100 ? 15.098 -6.379 -15.965 1.00 93.56 100 ASP A N 1
ATOM 767 C CA . ASP A 1 100 ? 16.042 -5.298 -16.214 1.00 93.56 100 ASP A CA 1
ATOM 768 C C . ASP A 1 100 ? 15.335 -3.941 -16.167 1.00 93.56 100 ASP A C 1
ATOM 770 O O . ASP A 1 100 ? 14.121 -3.842 -16.337 1.00 93.56 100 ASP A O 1
ATOM 774 N N . GLU A 1 101 ? 16.104 -2.876 -15.953 1.00 91.69 101 GLU A N 1
ATOM 775 C CA . GLU A 1 101 ? 15.579 -1.513 -15.811 1.00 91.69 101 GLU A CA 1
ATOM 776 C C . GLU A 1 101 ? 14.730 -1.066 -17.014 1.00 91.69 101 GLU A C 1
ATOM 778 O O . GLU A 1 101 ? 13.695 -0.440 -16.831 1.00 91.69 101 GLU A O 1
ATOM 783 N N . GLY A 1 102 ? 15.097 -1.458 -18.240 1.00 90.25 102 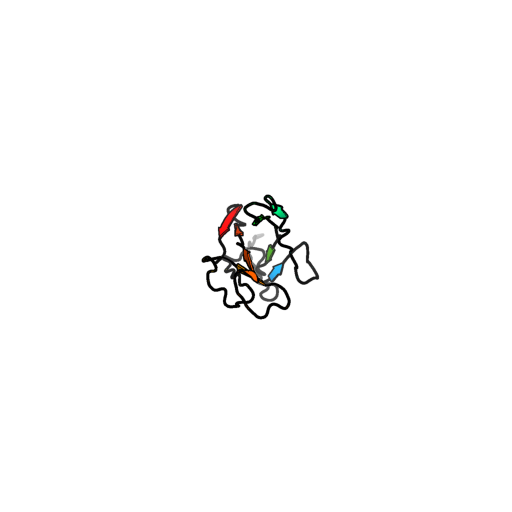GLY A N 1
ATOM 784 C CA . GLY A 1 102 ? 14.323 -1.136 -19.449 1.00 90.25 102 GLY A CA 1
ATOM 785 C C . GLY A 1 102 ? 13.000 -1.902 -19.595 1.00 90.25 102 GLY A C 1
ATOM 786 O O . GLY A 1 102 ? 12.202 -1.584 -20.471 1.00 90.25 102 GLY A O 1
ATOM 787 N N . GLU A 1 103 ? 12.765 -2.911 -18.756 1.00 93.44 103 GLU A N 1
ATOM 788 C CA . GLU A 1 103 ? 11.598 -3.799 -18.798 1.00 93.44 103 GLU A CA 1
ATOM 789 C C . GLU A 1 103 ? 10.638 -3.561 -17.625 1.00 93.44 103 GLU A C 1
ATOM 791 O O . GLU A 1 103 ? 9.665 -4.303 -17.446 1.00 93.44 103 GLU A O 1
ATOM 796 N N . ARG A 1 104 ? 10.895 -2.532 -16.813 1.00 93.12 104 ARG A N 1
ATOM 797 C CA . ARG A 1 104 ? 10.103 -2.223 -15.625 1.00 93.12 104 ARG A CA 1
ATOM 798 C C . ARG A 1 104 ? 9.954 -0.726 -15.396 1.00 93.12 104 ARG A C 1
ATOM 800 O O . ARG A 1 104 ? 10.689 0.085 -15.945 1.00 93.12 104 ARG A O 1
ATOM 807 N N . ILE A 1 105 ? 8.996 -0.379 -14.549 1.00 91.75 105 ILE A N 1
ATOM 808 C CA . ILE A 1 105 ? 8.794 0.974 -14.041 1.00 91.75 105 ILE A CA 1
ATOM 809 C C . ILE A 1 105 ? 8.827 0.895 -12.520 1.00 91.75 105 ILE A C 1
ATOM 811 O O . ILE A 1 105 ? 8.026 0.177 -11.917 1.00 91.75 105 ILE A O 1
ATOM 815 N N . ASP A 1 106 ? 9.757 1.636 -11.921 1.00 93.31 106 ASP A N 1
ATOM 816 C CA . ASP A 1 106 ? 9.902 1.739 -10.473 1.00 93.31 106 ASP A CA 1
ATOM 817 C C . ASP A 1 106 ? 9.062 2.922 -9.956 1.00 93.31 106 ASP A C 1
ATOM 819 O O . ASP A 1 106 ? 9.137 4.030 -10.487 1.00 93.31 106 ASP A O 1
ATOM 823 N N . TYR A 1 107 ? 8.260 2.701 -8.916 1.00 92.44 107 TYR A N 1
ATOM 824 C CA . TYR A 1 107 ? 7.357 3.702 -8.337 1.00 92.44 107 TYR A CA 1
ATOM 825 C C . TYR A 1 107 ? 7.409 3.682 -6.807 1.00 92.44 107 TYR A C 1
ATOM 827 O O . TYR A 1 107 ? 7.939 2.757 -6.188 1.00 92.44 107 TYR A O 1
ATOM 835 N N . ARG A 1 108 ? 6.877 4.732 -6.176 1.00 92.44 108 ARG A N 1
ATOM 836 C CA . ARG A 1 108 ? 6.750 4.815 -4.717 1.00 92.44 108 ARG A CA 1
ATOM 837 C C . ARG A 1 108 ? 5.290 4.818 -4.323 1.00 92.44 108 ARG A C 1
ATOM 839 O O . ARG A 1 108 ? 4.480 5.485 -4.958 1.00 92.44 108 ARG A O 1
ATOM 846 N N . VAL A 1 109 ? 4.995 4.116 -3.240 1.00 92.31 109 VAL A N 1
ATOM 847 C CA . VAL A 1 109 ? 3.698 4.189 -2.581 1.00 92.31 109 VAL A CA 1
ATOM 848 C C . VAL A 1 109 ? 3.855 5.060 -1.345 1.00 92.31 109 VAL A C 1
ATOM 850 O O . VAL A 1 109 ? 4.874 5.007 -0.655 1.00 92.31 109 VAL A O 1
ATOM 853 N N . LYS A 1 110 ? 2.844 5.877 -1.084 1.00 91.25 110 LYS A N 1
ATOM 854 C CA . LYS A 1 110 ? 2.688 6.591 0.176 1.00 91.25 110 LYS A CA 1
ATOM 855 C C . LYS A 1 110 ? 1.298 6.318 0.705 1.00 91.25 110 LYS A C 1
ATOM 857 O O . LYS A 1 110 ? 0.352 6.243 -0.074 1.00 91.25 110 LYS A O 1
ATOM 862 N N . MET A 1 111 ? 1.193 6.184 2.015 1.00 90.88 111 MET A N 1
ATOM 863 C CA . MET A 1 111 ? -0.077 6.008 2.700 1.00 90.88 111 MET A CA 1
ATOM 864 C C . MET A 1 111 ? -0.389 7.268 3.497 1.00 90.88 111 MET A C 1
ATOM 866 O O . MET A 1 111 ? 0.523 7.895 4.032 1.00 90.88 111 MET A O 1
ATOM 870 N N . TYR A 1 112 ? -1.657 7.645 3.577 1.00 89.69 112 TYR A N 1
ATOM 871 C CA . TYR A 1 112 ? -2.082 8.688 4.500 1.00 89.69 112 TYR A CA 1
ATOM 872 C C . TYR A 1 112 ? -2.344 8.074 5.871 1.00 89.69 112 TYR A C 1
ATOM 874 O O . TYR A 1 112 ? -3.022 7.056 5.982 1.00 89.69 112 TYR A O 1
ATOM 882 N N . ASP A 1 113 ? -1.782 8.692 6.900 1.00 83.75 113 ASP A N 1
ATOM 883 C CA . ASP A 1 113 ? -2.084 8.383 8.287 1.00 83.75 113 ASP A CA 1
ATOM 884 C C . ASP A 1 113 ? -3.522 8.840 8.595 1.00 83.75 113 ASP A C 1
ATOM 886 O O . ASP A 1 113 ? -3.802 10.039 8.488 1.00 83.75 113 ASP A O 1
ATOM 890 N N . PRO A 1 114 ? -4.441 7.931 8.962 1.00 77.38 114 PRO A N 1
ATOM 891 C CA . PRO A 1 114 ? -5.817 8.304 9.266 1.00 77.38 114 PRO A CA 1
ATOM 892 C C . PRO A 1 114 ? -5.950 9.146 10.546 1.00 77.38 114 PRO A C 1
ATOM 894 O O . PRO A 1 114 ? -6.951 9.843 10.697 1.00 77.38 114 PRO A O 1
ATOM 897 N N . GLU A 1 115 ? -4.968 9.115 11.454 1.00 80.19 115 GLU A N 1
ATOM 898 C CA . GLU A 1 115 ? -4.992 9.886 12.702 1.00 80.19 115 GLU A CA 1
ATOM 899 C C . GLU A 1 115 ? -4.403 11.286 12.518 1.00 80.19 115 GLU A C 1
ATOM 901 O O . GLU A 1 115 ? -4.976 12.277 12.974 1.00 80.19 115 GLU A O 1
ATOM 906 N N . SER A 1 116 ? -3.249 11.380 11.849 1.00 84.69 116 SER A N 1
ATOM 907 C CA . SER A 1 116 ? -2.528 12.651 11.696 1.00 84.69 116 SER A CA 1
ATOM 908 C C . SER A 1 116 ? -2.794 13.374 10.373 1.00 84.69 116 SER A C 1
ATOM 910 O O . SER A 1 116 ? -2.496 14.564 10.255 1.00 84.69 116 SER A O 1
ATOM 912 N N . GLY A 1 117 ? -3.315 12.677 9.357 1.00 82.88 117 GLY A N 1
ATOM 913 C CA . GLY A 1 117 ? -3.435 13.175 7.982 1.00 82.88 117 GLY A CA 1
ATOM 914 C C . GLY A 1 117 ? -2.094 13.323 7.249 1.00 82.88 117 GLY A C 1
ATOM 915 O O . GLY A 1 117 ? -2.056 13.799 6.111 1.00 82.88 117 GLY A O 1
ATOM 916 N N . GLY A 1 118 ? -0.980 12.949 7.887 1.00 88.31 118 GLY A N 1
ATOM 917 C CA . GLY A 1 118 ? 0.356 12.985 7.301 1.00 88.31 118 GLY A CA 1
ATOM 918 C C . GLY A 1 118 ? 0.581 11.878 6.269 1.00 88.31 118 GLY A C 1
ATOM 919 O O . GLY A 1 118 ? -0.129 10.879 6.243 1.00 88.31 118 GLY A O 1
ATOM 920 N N . GLN A 1 119 ? 1.597 12.036 5.417 1.00 88.69 119 GLN A N 1
ATOM 921 C CA . GLN A 1 119 ? 2.035 10.960 4.521 1.00 88.69 119 GLN A CA 1
ATOM 922 C C . GLN A 1 119 ? 3.088 10.082 5.203 1.00 88.69 119 GLN A C 1
ATOM 924 O O . GLN A 1 119 ? 4.078 10.587 5.733 1.00 88.69 119 GLN A O 1
ATOM 929 N N . ILE A 1 120 ? 2.905 8.771 5.101 1.00 88.44 120 ILE A N 1
ATOM 930 C CA . ILE A 1 120 ? 3.818 7.733 5.566 1.00 88.44 120 ILE A CA 1
ATOM 931 C C . ILE A 1 120 ? 4.442 7.058 4.340 1.00 88.44 120 ILE A C 1
ATOM 933 O O . ILE A 1 120 ? 3.732 6.601 3.438 1.00 88.44 120 ILE A O 1
ATOM 937 N N . ASP A 1 121 ? 5.774 6.983 4.306 1.00 84.62 121 ASP A N 1
ATOM 938 C CA . ASP A 1 121 ? 6.479 6.144 3.335 1.00 84.62 121 ASP A CA 1
ATOM 939 C C . ASP A 1 121 ? 6.308 4.672 3.728 1.00 84.62 121 ASP A C 1
ATOM 941 O O . ASP A 1 121 ? 6.711 4.259 4.817 1.00 84.62 121 ASP A O 1
ATOM 945 N N . VAL A 1 122 ? 5.755 3.878 2.817 1.00 81.06 122 VAL A N 1
ATOM 946 C CA . VAL A 1 122 ? 5.598 2.428 2.981 1.00 81.06 122 VAL A CA 1
ATOM 947 C C . VAL A 1 122 ? 6.822 1.722 2.401 1.00 81.06 122 VAL A C 1
ATOM 949 O O . VAL A 1 122 ? 7.350 2.138 1.367 1.00 81.06 122 VAL A O 1
ATOM 952 N N . ARG A 1 123 ? 7.328 0.706 3.107 1.00 69.25 123 ARG A N 1
ATOM 953 C CA . ARG A 1 123 ? 8.586 0.011 2.799 1.00 69.25 123 ARG A CA 1
ATOM 954 C C . ARG A 1 123 ? 8.438 -1.493 2.936 1.00 69.25 123 ARG A C 1
ATOM 956 O O . ARG A 1 123 ? 7.660 -1.914 3.818 1.00 69.25 123 ARG A O 1
#

Solvent-accessible surface area (backbone atoms only — not comparable to full-atom values): 8552 Å² total; per-residue (Å²): 134,92,78,91,84,86,80,90,82,88,85,89,71,75,39,81,91,56,53,44,80,45,37,77,93,33,78,88,52,84,81,81,80,68,61,69,64,42,82,42,75,44,100,90,55,74,74,50,61,61,60,85,65,90,79,70,73,45,82,41,65,29,36,89,76,68,62,93,77,86,88,85,84,74,77,62,90,78,69,74,53,74,90,60,59,90,56,50,42,63,50,65,50,86,89,54,94,62,56,49,69,95,35,43,51,78,46,74,62,71,42,71,38,90,86,78,69,45,80,41,83,54,98

Organism: NCBI:txid51288